Protein AF-A0A7C9RD93-F1 (afdb_monomer)

Radius of gyration: 17.53 Å; Cα contacts (8 Å, |Δi|>4): 81; chains: 1; bounding box: 38×30×44 Å

pLDDT: mean 83.61, std 12.81, range [57.06, 97.75]

Sequence (93 aa):
YREPVTGWLDEADGYNTLRNNICHAVWTEGKRPLSIKPLTLNLRGGKGKMVGTDDSDKDYTEIELALIADRLRKIHNELHKFLKTNFPNALPA

Mean predicted aligned error: 7.59 Å

Solvent-accessible surface area (backbone atoms only — not comparable to full-atom values): 5542 Å² total; per-residue (Å²): 121,63,65,67,55,49,53,47,49,56,59,55,54,77,43,46,67,59,53,51,36,71,76,71,39,54,74,41,81,34,94,52,88,78,18,34,24,60,39,45,69,48,74,58,95,92,45,77,40,78,73,48,61,62,90,82,59,70,63,39,34,66,68,55,52,52,52,51,51,52,48,52,51,52,45,50,50,53,52,50,51,50,40,52,74,78,36,69,82,79,57,86,130

Organism: NCBI:txid2712852

Structure (mmCIF, N/CA/C/O backbone):
data_AF-A0A7C9RD93-F1
#
_entry.id   AF-A0A7C9RD93-F1
#
loop_
_atom_site.group_PDB
_atom_site.id
_atom_site.type_symbol
_atom_site.label_atom_id
_atom_site.label_alt_id
_atom_site.label_comp_id
_atom_site.label_asym_id
_atom_site.label_entity_id
_atom_site.label_seq_id
_atom_site.pdbx_PDB_ins_code
_atom_site.Cartn_x
_atom_site.Cartn_y
_atom_site.Cartn_z
_atom_site.occupancy
_atom_site.B_iso_or_equiv
_atom_site.auth_seq_id
_atom_site.auth_comp_id
_atom_site.auth_asym_id
_atom_site.auth_atom_id
_atom_site.pdbx_PDB_model_num
ATOM 1 N N . TYR A 1 1 ? -21.253 5.016 12.470 1.00 57.91 1 TYR A N 1
ATOM 2 C CA . TYR A 1 1 ? -20.269 3.911 12.444 1.00 57.91 1 TYR A CA 1
ATOM 3 C C . TYR A 1 1 ? -19.877 3.442 11.047 1.00 57.91 1 TYR A C 1
ATOM 5 O O . TYR A 1 1 ? -18.772 2.942 10.907 1.00 57.91 1 TYR A O 1
ATOM 13 N N . ARG A 1 2 ? -20.740 3.569 10.026 1.00 64.00 2 ARG A N 1
ATOM 14 C CA . ARG A 1 2 ? -20.457 3.041 8.683 1.00 64.00 2 ARG A CA 1
ATOM 15 C C . ARG A 1 2 ? -19.327 3.791 7.964 1.00 64.00 2 ARG A C 1
ATOM 17 O O . ARG A 1 2 ? -18.455 3.142 7.411 1.00 64.00 2 ARG A O 1
ATOM 24 N N . GLU A 1 3 ? -19.304 5.121 8.061 1.00 72.06 3 GLU A N 1
ATOM 25 C CA . GLU A 1 3 ? -18.368 5.951 7.283 1.00 72.06 3 GLU A CA 1
ATOM 26 C C . GLU A 1 3 ? -16.875 5.793 7.622 1.00 72.06 3 GLU A C 1
ATOM 28 O O . GLU A 1 3 ? -16.079 5.708 6.690 1.00 72.06 3 GLU A O 1
ATOM 33 N N . PRO A 1 4 ? -16.447 5.688 8.900 1.00 79.94 4 PRO A N 1
ATOM 34 C CA . PRO A 1 4 ? -15.033 5.455 9.204 1.00 79.94 4 PRO A CA 1
ATOM 35 C C . PRO A 1 4 ? -14.542 4.100 8.686 1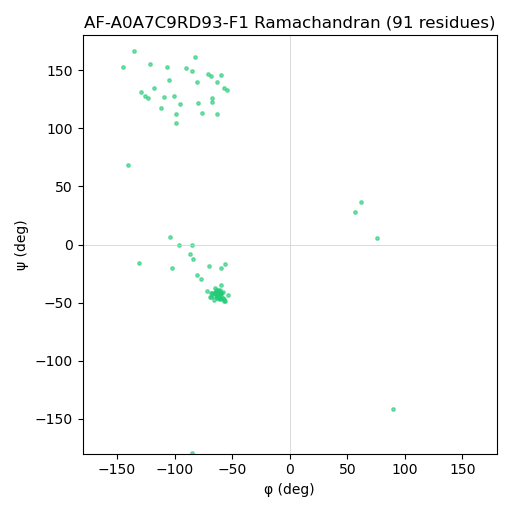.00 79.94 4 PRO A C 1
ATOM 37 O O . PRO A 1 4 ? -13.439 4.002 8.162 1.00 79.94 4 PRO A O 1
ATOM 40 N N . VAL A 1 5 ? -15.383 3.064 8.793 1.00 85.88 5 VAL A N 1
ATOM 41 C CA . VAL A 1 5 ? -15.046 1.705 8.347 1.00 85.88 5 VAL A CA 1
ATOM 42 C C . VAL A 1 5 ? -14.943 1.640 6.828 1.00 85.88 5 VAL A C 1
ATOM 44 O O . VAL A 1 5 ? -13.978 1.077 6.325 1.00 85.88 5 VAL A O 1
ATOM 47 N N . THR A 1 6 ? -15.896 2.226 6.096 1.00 89.00 6 THR A N 1
ATOM 48 C CA . THR A 1 6 ? -15.822 2.271 4.629 1.00 89.00 6 THR A CA 1
ATOM 49 C C . THR A 1 6 ? -14.603 3.061 4.173 1.00 89.00 6 THR A C 1
ATOM 51 O O . THR A 1 6 ? -13.854 2.553 3.356 1.00 89.00 6 THR A O 1
ATOM 54 N N . GLY A 1 7 ? -14.307 4.212 4.789 1.00 91.81 7 GLY A N 1
ATOM 55 C CA . GLY A 1 7 ? -13.117 4.995 4.440 1.00 91.81 7 GLY A CA 1
ATOM 56 C C . GLY A 1 7 ? -11.800 4.234 4.639 1.00 91.81 7 GLY A C 1
ATOM 57 O O . GLY A 1 7 ? -10.925 4.281 3.780 1.00 9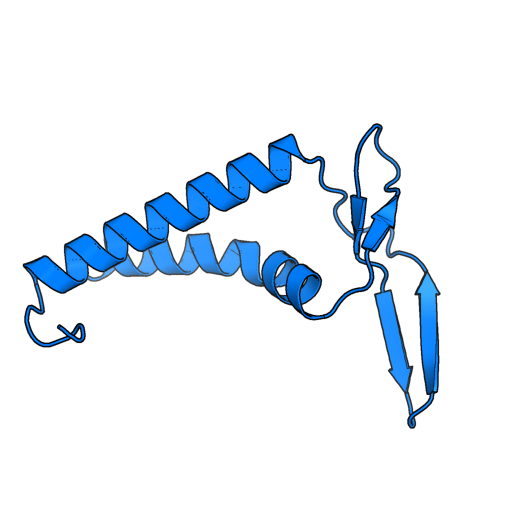1.81 7 GLY A O 1
ATOM 58 N N . TRP A 1 8 ? -11.662 3.487 5.738 1.00 93.50 8 TRP A N 1
ATOM 59 C CA . TRP A 1 8 ? -10.491 2.634 5.976 1.00 93.50 8 TRP A CA 1
ATOM 60 C C . TRP A 1 8 ? -10.359 1.500 4.959 1.00 93.50 8 TRP A C 1
ATOM 62 O O . TRP A 1 8 ? -9.249 1.202 4.518 1.00 93.50 8 TRP A O 1
ATOM 72 N N . LEU A 1 9 ? -11.476 0.855 4.611 1.00 92.44 9 LEU A N 1
ATOM 73 C CA . LEU A 1 9 ? -11.489 -0.242 3.647 1.00 92.44 9 LEU A CA 1
ATOM 74 C C . LEU A 1 9 ? -11.201 0.257 2.230 1.00 92.44 9 LEU A C 1
ATOM 76 O O . LEU A 1 9 ? -10.351 -0.328 1.571 1.00 92.44 9 LEU A O 1
ATOM 80 N N . ASP A 1 10 ? -11.829 1.352 1.806 1.00 94.50 10 ASP A N 1
ATOM 81 C CA . ASP A 1 10 ? -11.619 1.963 0.490 1.00 94.50 10 ASP A CA 1
ATOM 82 C C . ASP A 1 10 ? -10.159 2.414 0.319 1.00 94.50 10 ASP A C 1
ATOM 84 O O . ASP A 1 10 ? -9.547 2.218 -0.731 1.00 94.50 10 ASP A O 1
ATOM 88 N N . GLU A 1 11 ? -9.554 2.969 1.374 1.00 94.12 11 GLU A N 1
ATOM 89 C CA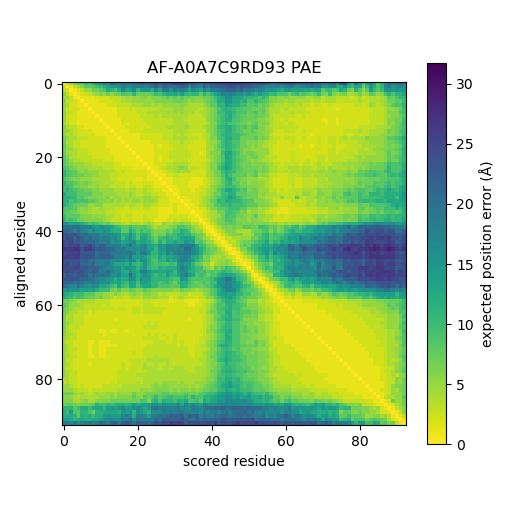 . GLU A 1 11 ? -8.143 3.347 1.337 1.00 94.12 11 GLU A CA 1
ATOM 90 C C . GLU A 1 11 ? -7.212 2.128 1.250 1.00 94.12 11 GLU A C 1
ATOM 92 O O . GLU A 1 11 ? -6.241 2.147 0.493 1.00 94.12 11 GLU A O 1
ATOM 97 N N . ALA A 1 12 ? -7.492 1.060 2.005 1.00 94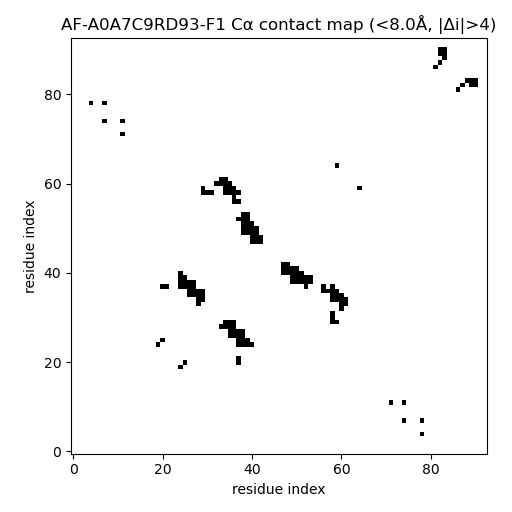.25 12 ALA A N 1
ATOM 98 C CA . ALA A 1 12 ? -6.716 -0.176 1.923 1.00 94.25 12 ALA A CA 1
ATOM 99 C C . ALA A 1 12 ? -6.857 -0.852 0.546 1.00 94.25 12 ALA A C 1
ATOM 101 O O . ALA A 1 12 ? -5.870 -1.365 0.013 1.00 94.25 12 ALA A O 1
ATOM 102 N N . ASP A 1 13 ? -8.056 -0.807 -0.041 1.00 94.25 13 ASP A N 1
ATOM 103 C CA . ASP A 1 13 ? -8.373 -1.361 -1.361 1.00 94.25 13 ASP A CA 1
ATOM 104 C C . ASP A 1 13 ? -7.520 -0.732 -2.472 1.00 94.25 13 ASP A C 1
ATOM 106 O O . ASP A 1 13 ? -7.034 -1.435 -3.361 1.00 94.25 13 ASP A O 1
ATOM 110 N N . GLY A 1 14 ? -7.198 0.562 -2.346 1.00 93.31 14 GLY A N 1
ATOM 111 C CA . GLY A 1 14 ? -6.284 1.273 -3.246 1.00 93.31 14 GLY A CA 1
ATOM 112 C C . GLY A 1 14 ? -4.881 0.653 -3.365 1.00 93.31 14 GLY A C 1
ATOM 113 O O . GLY A 1 14 ? -4.166 0.926 -4.331 1.00 93.31 14 GLY A O 1
ATOM 114 N N . TYR A 1 15 ? -4.484 -0.219 -2.431 1.00 93.00 15 TYR A N 1
ATOM 115 C CA . TYR A 1 15 ? -3.204 -0.935 -2.450 1.00 93.00 15 TYR A CA 1
ATOM 116 C C . TYR A 1 15 ? -3.321 -2.413 -2.862 1.00 93.00 15 TYR A C 1
ATOM 118 O O . TYR A 1 15 ? -2.319 -3.133 -2.833 1.00 93.00 15 TYR A O 1
ATOM 126 N N . ASN A 1 16 ? -4.497 -2.887 -3.287 1.00 90.44 16 ASN A N 1
ATOM 127 C CA . ASN A 1 16 ? -4.711 -4.291 -3.660 1.00 90.44 16 ASN A CA 1
ATOM 128 C C . ASN A 1 16 ? -3.788 -4.772 -4.779 1.00 90.44 16 ASN A C 1
ATOM 130 O O . ASN A 1 16 ? -3.263 -5.883 -4.705 1.00 90.44 16 ASN A O 1
ATOM 134 N N . THR A 1 17 ? -3.548 -3.943 -5.795 1.00 89.06 17 THR A N 1
ATOM 135 C CA . THR A 1 17 ? -2.625 -4.288 -6.884 1.00 89.06 17 THR A CA 1
ATOM 136 C C . THR A 1 17 ? -1.218 -4.535 -6.347 1.00 89.06 17 THR A C 1
ATOM 138 O O . THR A 1 17 ? -0.612 -5.558 -6.656 1.00 89.06 17 THR A O 1
ATOM 141 N N . LEU A 1 18 ? -0.719 -3.655 -5.472 1.00 90.69 18 LE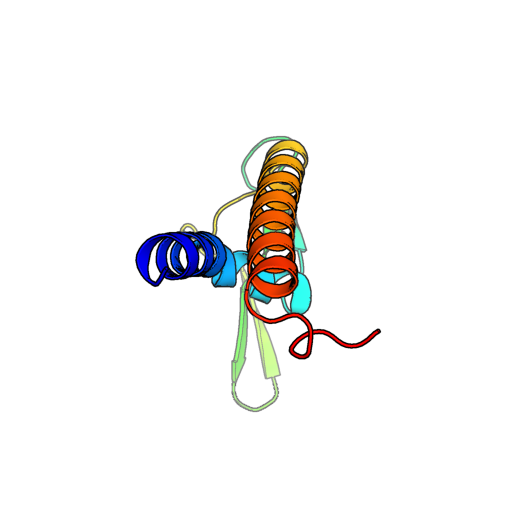U A N 1
ATOM 142 C CA . LEU A 1 18 ? 0.586 -3.833 -4.835 1.00 90.69 18 LEU A CA 1
ATOM 143 C C . LEU A 1 18 ? 0.619 -5.102 -3.974 1.00 90.69 18 LEU A C 1
ATOM 145 O O . LEU A 1 18 ? 1.568 -5.873 -4.077 1.00 90.69 18 LEU A O 1
ATOM 149 N N . ARG A 1 19 ? -0.421 -5.363 -3.173 1.00 90.25 19 ARG A N 1
ATOM 150 C CA . ARG A 1 19 ? -0.530 -6.598 -2.379 1.00 90.25 19 ARG A CA 1
ATOM 151 C C . ARG A 1 19 ? -0.447 -7.843 -3.269 1.00 90.25 19 ARG A C 1
ATOM 153 O O . ARG A 1 19 ? 0.330 -8.748 -2.975 1.00 90.25 19 ARG A O 1
ATOM 160 N N . ASN A 1 20 ? -1.216 -7.881 -4.355 1.00 88.31 20 ASN A N 1
ATOM 161 C CA . ASN A 1 20 ? -1.206 -8.999 -5.299 1.00 88.31 20 ASN A CA 1
ATOM 162 C C . ASN A 1 20 ? 0.178 -9.183 -5.928 1.00 88.31 20 ASN A C 1
ATOM 164 O O . ASN A 1 20 ? 0.671 -10.307 -6.014 1.00 88.31 20 ASN A O 1
ATOM 168 N N . ASN A 1 21 ? 0.833 -8.083 -6.296 1.00 88.69 21 ASN A N 1
ATOM 169 C CA . ASN A 1 21 ? 2.183 -8.102 -6.842 1.00 88.69 21 ASN A CA 1
ATOM 170 C C . ASN A 1 21 ? 3.212 -8.616 -5.823 1.00 88.69 21 ASN A C 1
ATOM 172 O O . ASN A 1 21 ? 4.062 -9.426 -6.176 1.00 88.69 21 ASN A O 1
ATOM 176 N N . ILE A 1 22 ? 3.118 -8.228 -4.548 1.00 87.69 22 ILE A N 1
ATOM 177 C CA . ILE A 1 22 ? 4.007 -8.740 -3.491 1.00 87.69 22 ILE A CA 1
ATOM 178 C C . ILE A 1 22 ? 3.866 -10.260 -3.353 1.00 87.69 22 ILE A C 1
ATOM 180 O O . ILE A 1 22 ? 4.866 -10.959 -3.218 1.00 87.69 22 ILE A O 1
ATOM 184 N N . CYS A 1 23 ? 2.638 -10.782 -3.400 1.00 87.12 23 CYS A N 1
ATOM 185 C CA . CYS A 1 23 ? 2.388 -12.210 -3.210 1.00 87.12 23 CYS A CA 1
ATOM 186 C C . CYS A 1 23 ? 2.721 -13.072 -4.435 1.00 87.12 23 CYS A C 1
ATOM 188 O O . CYS A 1 23 ? 3.027 -14.253 -4.272 1.00 87.12 23 CYS A O 1
ATOM 190 N N . HIS A 1 24 ? 2.599 -12.526 -5.647 1.00 84.38 24 HIS A N 1
ATOM 191 C CA . HIS A 1 24 ? 2.549 -13.345 -6.863 1.00 84.38 24 HIS A CA 1
ATOM 192 C C . HIS A 1 24 ? 3.492 -12.908 -7.984 1.00 84.38 24 HIS A C 1
ATOM 194 O O . HIS A 1 24 ? 3.716 -13.694 -8.905 1.00 84.38 24 HIS A O 1
ATOM 200 N N . ALA A 1 25 ? 4.037 -11.692 -7.945 1.00 84.81 25 ALA A N 1
ATOM 201 C CA . ALA A 1 25 ? 4.923 -11.210 -8.995 1.00 84.81 25 ALA A CA 1
ATOM 202 C C . ALA A 1 25 ? 6.390 -11.542 -8.701 1.00 84.81 25 ALA A C 1
ATOM 204 O O . ALA A 1 25 ? 6.834 -11.620 -7.555 1.00 84.81 25 ALA A O 1
ATOM 205 N N . VAL A 1 26 ? 7.160 -11.680 -9.777 1.00 85.81 26 VAL A N 1
ATOM 206 C CA . VAL A 1 26 ? 8.621 -11.591 -9.717 1.00 85.81 26 VAL A CA 1
ATOM 207 C C . VAL A 1 26 ? 8.993 -10.111 -9.699 1.00 85.81 26 VAL A C 1
ATOM 209 O O . VAL A 1 26 ? 8.383 -9.325 -10.417 1.00 85.81 26 VAL A O 1
ATOM 212 N N . TRP A 1 27 ? 9.986 -9.726 -8.902 1.00 88.31 27 TRP A N 1
ATOM 213 C CA . TRP A 1 27 ? 10.424 -8.336 -8.773 1.00 88.31 27 TRP A CA 1
ATOM 214 C C . TRP A 1 27 ? 11.746 -8.108 -9.502 1.00 88.31 27 TRP A C 1
ATOM 216 O O . TRP A 1 27 ? 12.624 -8.969 -9.491 1.00 88.31 27 TRP A O 1
ATOM 226 N N . THR A 1 28 ? 11.882 -6.947 -10.137 1.00 89.31 28 THR A N 1
ATOM 227 C CA . THR A 1 28 ? 13.088 -6.526 -10.862 1.00 89.31 28 THR A CA 1
ATOM 228 C C . THR A 1 28 ? 13.441 -5.082 -10.520 1.00 89.31 28 THR A C 1
ATOM 230 O O . THR A 1 28 ? 12.621 -4.355 -9.958 1.00 89.31 28 THR A O 1
ATOM 233 N N . GLU A 1 29 ? 14.653 -4.660 -10.875 1.00 90.38 29 GLU A N 1
ATOM 234 C CA . GLU A 1 29 ? 15.058 -3.256 -10.822 1.00 90.38 29 GLU A CA 1
ATOM 235 C C . GLU A 1 29 ? 14.115 -2.383 -11.668 1.00 90.38 29 GLU A C 1
ATOM 237 O O . GLU A 1 29 ? 13.722 -2.750 -12.782 1.00 90.38 29 GLU A O 1
ATOM 242 N N . GLY A 1 30 ? 13.701 -1.254 -11.093 1.00 87.88 30 GLY A N 1
ATOM 243 C CA . GLY A 1 30 ? 12.844 -0.268 -11.736 1.00 87.88 30 GLY A CA 1
ATOM 244 C C . GLY A 1 30 ? 13.623 0.724 -12.600 1.00 87.88 30 GLY A C 1
ATOM 245 O O . GLY A 1 30 ? 14.842 0.667 -12.730 1.00 87.88 30 GLY A O 1
ATOM 246 N N . LYS A 1 31 ? 12.904 1.667 -13.210 1.00 87.00 31 LYS A N 1
ATOM 247 C CA . LYS A 1 31 ? 13.491 2.752 -14.009 1.00 87.00 31 LYS A CA 1
ATOM 248 C C . LYS A 1 31 ? 14.019 3.889 -13.131 1.00 87.00 31 LYS A C 1
ATOM 250 O O . LYS A 1 31 ? 14.898 4.632 -13.564 1.00 87.00 31 LYS A O 1
ATOM 255 N N . ARG A 1 32 ? 13.472 4.069 -11.921 1.00 88.94 32 ARG A N 1
ATOM 256 C CA . ARG A 1 32 ? 13.943 5.091 -10.969 1.00 88.94 32 ARG A CA 1
ATOM 257 C C . ARG A 1 32 ? 15.129 4.577 -10.136 1.00 88.94 32 ARG A C 1
ATOM 259 O O . ARG A 1 32 ? 15.173 3.385 -9.826 1.00 88.94 32 ARG A O 1
ATOM 266 N N . PRO A 1 33 ? 16.052 5.456 -9.701 1.00 90.88 33 PRO A N 1
ATOM 267 C CA . PRO A 1 33 ? 17.139 5.061 -8.810 1.00 90.88 33 PRO A CA 1
ATOM 268 C C . PRO A 1 33 ? 16.615 4.383 -7.542 1.00 90.88 33 PRO A C 1
ATOM 270 O O . PRO A 1 33 ? 15.692 4.897 -6.909 1.00 90.88 33 PRO A O 1
ATOM 273 N N . LEU A 1 34 ? 17.223 3.250 -7.172 1.00 91.38 34 LEU A N 1
ATOM 274 C CA . LEU A 1 34 ? 16.872 2.475 -5.971 1.00 91.38 34 LEU A CA 1
ATOM 275 C C . LEU A 1 34 ? 15.397 2.040 -5.927 1.00 91.38 34 LEU A C 1
ATOM 277 O O . LEU A 1 34 ? 14.813 1.897 -4.850 1.00 91.38 34 LEU A O 1
ATOM 281 N N . SER A 1 35 ? 14.779 1.870 -7.095 1.00 93.69 35 SER A N 1
ATOM 282 C CA . SER A 1 35 ? 13.409 1.386 -7.197 1.00 93.69 35 SER A CA 1
ATOM 283 C C . SER A 1 35 ? 13.355 -0.051 -7.690 1.00 93.69 35 SER A C 1
ATOM 285 O O . SER A 1 35 ? 14.230 -0.516 -8.419 1.00 93.69 35 SER A O 1
ATOM 287 N N . ILE A 1 36 ? 12.299 -0.744 -7.290 1.00 92.50 36 ILE A N 1
ATOM 288 C CA . ILE A 1 36 ? 11.926 -2.062 -7.779 1.00 92.50 36 ILE A CA 1
ATOM 289 C C . ILE A 1 36 ? 10.527 -2.000 -8.367 1.00 92.50 36 ILE A C 1
ATOM 291 O O . ILE A 1 36 ? 9.710 -1.158 -7.987 1.00 92.50 36 ILE A O 1
ATOM 295 N N . LYS A 1 37 ? 10.224 -2.919 -9.273 1.00 90.81 37 LYS A N 1
ATOM 296 C CA . LYS A 1 37 ? 8.884 -3.039 -9.832 1.00 90.81 37 LYS A CA 1
ATOM 297 C C . LYS A 1 37 ? 8.514 -4.491 -10.113 1.00 90.81 37 LYS A C 1
ATOM 299 O O . LYS A 1 37 ? 9.409 -5.317 -10.331 1.00 90.81 37 LYS A O 1
ATOM 304 N N . PRO A 1 38 ? 7.216 -4.822 -10.082 1.00 88.38 38 PRO A N 1
ATOM 305 C CA . PRO A 1 38 ? 6.756 -6.151 -10.435 1.00 88.38 38 PRO A CA 1
ATOM 306 C C . PRO A 1 38 ? 6.956 -6.391 -11.933 1.00 88.38 38 PRO A C 1
ATOM 308 O O . PRO A 1 38 ? 6.832 -5.487 -12.756 1.00 88.38 38 PRO A O 1
ATOM 311 N N . LEU A 1 39 ? 7.275 -7.629 -12.283 1.00 83.12 39 LEU A N 1
ATOM 312 C CA . LEU A 1 39 ? 7.425 -8.075 -13.655 1.00 83.12 39 LEU A CA 1
ATOM 313 C C . LEU A 1 39 ? 6.157 -8.820 -14.066 1.00 83.12 39 LEU A C 1
ATOM 315 O O . LEU A 1 39 ? 5.705 -9.744 -13.382 1.00 83.12 39 LEU A O 1
ATOM 319 N N . THR A 1 40 ? 5.569 -8.412 -15.187 1.00 69.69 40 THR A N 1
ATOM 320 C CA . THR A 1 40 ? 4.298 -8.949 -15.661 1.00 69.69 40 THR A CA 1
ATOM 321 C C . THR A 1 40 ? 4.513 -10.333 -16.283 1.00 69.69 40 THR A C 1
ATOM 323 O O . THR A 1 40 ? 5.142 -10.488 -17.337 1.00 69.69 40 THR A O 1
ATOM 326 N N . LEU A 1 41 ? 3.971 -11.370 -15.642 1.00 65.81 41 LEU A N 1
ATOM 327 C CA . LEU A 1 41 ? 3.968 -12.733 -16.171 1.00 65.81 41 LEU A CA 1
ATOM 328 C C . LEU A 1 41 ? 2.646 -12.995 -16.904 1.00 65.81 41 LEU A C 1
ATOM 330 O O . LEU A 1 41 ? 1.577 -12.938 -16.302 1.00 65.81 41 LEU A O 1
ATOM 334 N N . ASN A 1 42 ? 2.700 -13.337 -18.191 1.00 62.75 42 ASN A N 1
ATOM 335 C CA . ASN A 1 42 ? 1.522 -13.810 -18.916 1.00 62.75 42 ASN A CA 1
ATOM 336 C C . ASN A 1 42 ? 1.554 -15.334 -18.984 1.00 62.75 42 ASN A C 1
ATOM 338 O O . ASN A 1 42 ? 2.415 -15.939 -19.631 1.00 62.75 42 ASN A O 1
ATOM 342 N N . LEU A 1 43 ? 0.607 -15.950 -18.283 1.00 57.06 43 LEU A N 1
ATOM 343 C CA . LEU A 1 43 ? 0.392 -17.388 -18.269 1.00 57.06 43 LEU A CA 1
ATOM 344 C C . LEU A 1 43 ? -0.757 -17.724 -19.227 1.00 57.06 43 LEU A C 1
ATOM 346 O O . LEU A 1 43 ? -1.926 -17.527 -18.904 1.00 57.06 43 LEU A O 1
ATOM 350 N N . ARG A 1 44 ? -0.437 -18.273 -20.405 1.00 62.22 44 ARG A N 1
ATOM 351 C CA . ARG A 1 44 ? -1.429 -18.864 -21.322 1.00 62.22 44 ARG A CA 1
ATOM 352 C C . ARG A 1 44 ? -1.071 -20.317 -21.618 1.00 62.22 44 ARG A C 1
ATOM 354 O O . ARG A 1 44 ? 0.038 -20.613 -22.053 1.00 62.22 44 ARG A O 1
ATOM 361 N N . GLY A 1 45 ? -2.026 -21.224 -21.393 1.00 63.28 45 GLY A N 1
ATOM 362 C CA . GLY A 1 45 ? -1.903 -22.644 -21.754 1.00 63.28 45 GLY A CA 1
ATOM 363 C C . GLY A 1 45 ? -0.764 -23.392 -21.050 1.00 63.28 45 GLY A C 1
ATOM 364 O O . GLY A 1 45 ? -0.098 -24.207 -21.680 1.00 63.28 45 GLY A O 1
ATOM 365 N N . GLY A 1 46 ? -0.487 -23.082 -19.777 1.00 67.31 46 GLY A N 1
ATOM 366 C CA . GLY A 1 46 ? 0.559 -23.753 -18.991 1.00 67.31 46 GLY A CA 1
ATOM 367 C C . GLY A 1 46 ? 1.998 -23.336 -19.322 1.00 67.31 46 GLY A C 1
ATOM 368 O O . GLY A 1 46 ? 2.934 -23.899 -18.764 1.00 67.31 46 GLY A O 1
ATOM 369 N N . LYS A 1 47 ? 2.199 -22.342 -20.198 1.00 58.53 47 LYS A N 1
ATOM 370 C CA . LYS A 1 47 ? 3.514 -21.752 -20.484 1.00 58.53 47 LYS A CA 1
ATOM 371 C C . LYS A 1 47 ? 3.546 -20.315 -19.968 1.00 58.53 47 LYS A C 1
ATOM 373 O O . LYS A 1 47 ? 2.772 -19.475 -20.425 1.00 58.53 47 LYS A O 1
ATOM 378 N N . GLY A 1 48 ? 4.430 -20.038 -19.010 1.00 60.22 48 GLY A N 1
ATOM 379 C CA . GLY A 1 48 ? 4.704 -18.680 -18.543 1.00 60.22 48 GLY A CA 1
ATOM 380 C C . GLY A 1 48 ? 5.633 -17.969 -19.515 1.00 60.22 48 GLY A C 1
ATOM 381 O O . GLY A 1 48 ? 6.732 -18.453 -19.783 1.00 60.22 48 GLY A O 1
ATOM 382 N N . LYS A 1 49 ? 5.197 -16.831 -20.055 1.00 61.41 49 LYS A N 1
ATOM 383 C CA . LYS A 1 49 ? 6.086 -15.887 -20.730 1.00 61.41 49 LYS A CA 1
ATOM 384 C C . LYS A 1 49 ? 6.213 -14.648 -19.861 1.00 61.41 49 LYS A C 1
ATOM 386 O O . LYS A 1 49 ? 5.210 -14.041 -19.490 1.00 61.41 49 LYS A O 1
ATOM 391 N N . MET A 1 50 ? 7.452 -14.274 -19.566 1.00 63.16 50 MET A N 1
ATOM 392 C CA . MET A 1 50 ? 7.769 -12.944 -19.060 1.00 63.16 50 MET A CA 1
ATOM 393 C C . MET A 1 50 ? 7.389 -11.959 -20.168 1.00 63.16 50 MET A C 1
ATOM 395 O O . MET A 1 50 ? 7.981 -12.002 -21.245 1.00 63.16 50 MET A O 1
ATOM 399 N N . VAL A 1 51 ? 6.362 -11.138 -19.949 1.00 62.84 51 VAL A N 1
ATOM 400 C CA . VAL A 1 51 ? 5.932 -10.131 -20.942 1.00 62.84 51 VAL A CA 1
ATOM 401 C C . VAL A 1 51 ? 6.752 -8.848 -20.814 1.00 62.84 51 VAL A C 1
ATOM 403 O O . VAL A 1 51 ? 6.634 -7.940 -21.626 1.00 62.84 51 VAL A O 1
ATOM 406 N N . GLY A 1 52 ? 7.687 -8.831 -19.865 1.00 60.59 52 GLY A N 1
ATOM 407 C CA . GLY A 1 52 ? 8.495 -7.674 -19.547 1.00 60.59 52 GLY A CA 1
ATOM 408 C C . GLY A 1 52 ? 7.773 -6.862 -18.492 1.00 60.59 52 GLY A C 1
ATOM 409 O O . GLY A 1 52 ? 7.192 -7.414 -17.559 1.00 60.59 52 GLY A O 1
ATOM 410 N N . THR A 1 53 ? 7.845 -5.552 -18.627 1.00 58.28 53 THR A N 1
ATOM 411 C CA . THR A 1 53 ? 7.296 -4.638 -17.643 1.00 58.28 53 THR A CA 1
ATOM 412 C C . THR A 1 53 ? 6.347 -3.693 -18.345 1.00 58.28 53 THR A C 1
ATOM 414 O O . THR A 1 53 ? 6.767 -3.084 -19.330 1.00 58.28 53 THR A O 1
ATOM 417 N N . ASP A 1 54 ? 5.114 -3.561 -17.862 1.00 62.03 54 ASP A N 1
ATOM 418 C CA . ASP A 1 54 ? 4.232 -2.513 -18.361 1.00 62.03 54 ASP A CA 1
ATOM 419 C C . ASP A 1 54 ? 4.853 -1.147 -18.012 1.00 62.03 54 ASP A C 1
ATOM 421 O O . ASP A 1 54 ? 5.453 -0.964 -16.946 1.00 62.03 54 ASP A O 1
ATOM 425 N N . ASP A 1 55 ? 4.770 -0.185 -18.927 1.00 60.34 55 ASP A N 1
ATOM 426 C CA . ASP A 1 55 ? 5.221 1.182 -18.665 1.00 60.34 55 ASP A CA 1
ATOM 427 C C . ASP A 1 55 ? 4.300 1.900 -17.667 1.00 60.34 55 ASP A C 1
ATOM 429 O O . ASP A 1 55 ? 4.715 2.880 -17.048 1.00 60.34 55 ASP A O 1
ATOM 433 N N . SER A 1 56 ? 3.078 1.390 -17.484 1.00 65.12 56 SER A N 1
ATOM 434 C CA . SER A 1 56 ? 2.133 1.829 -16.458 1.00 65.12 56 SER A CA 1
ATOM 435 C C . SER A 1 56 ? 2.355 1.169 -15.093 1.00 65.12 56 SER A C 1
ATOM 437 O O . SER A 1 56 ? 1.810 1.661 -14.099 1.00 65.12 56 SER A O 1
ATOM 439 N N . ASP A 1 57 ? 3.172 0.109 -15.006 1.00 72.44 57 ASP 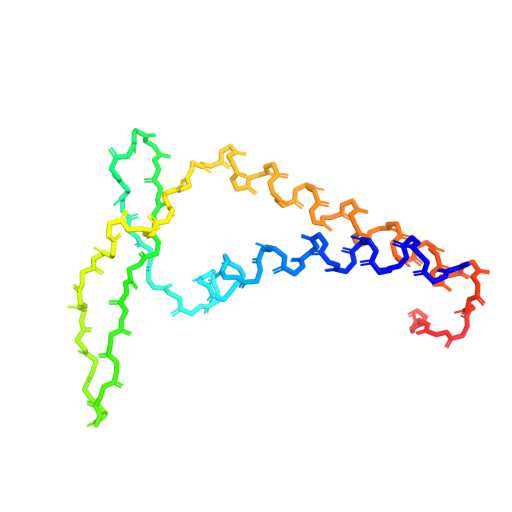A N 1
ATOM 440 C CA . ASP A 1 57 ? 3.480 -0.517 -13.722 1.00 72.44 57 ASP A CA 1
ATOM 441 C C . ASP A 1 57 ? 4.312 0.444 -12.873 1.00 72.44 57 ASP A C 1
ATOM 443 O O . ASP A 1 57 ? 5.391 0.903 -13.258 1.00 72.44 57 ASP A O 1
ATOM 447 N N . LYS A 1 58 ? 3.785 0.756 -11.689 1.00 83.38 58 LYS A N 1
ATOM 448 C CA . LYS A 1 58 ? 4.422 1.680 -10.759 1.00 83.38 58 LYS A CA 1
ATOM 449 C C . LYS A 1 58 ? 5.715 1.072 -10.214 1.00 83.38 58 LYS A C 1
ATOM 451 O O . LYS A 1 58 ? 5.709 -0.000 -9.613 1.00 83.38 58 LYS A O 1
ATOM 456 N N . ASP A 1 59 ? 6.803 1.817 -10.357 1.00 89.88 59 ASP A N 1
ATOM 457 C CA . ASP A 1 59 ? 8.042 1.582 -9.620 1.00 89.88 59 ASP A CA 1
ATOM 458 C C . ASP A 1 59 ? 7.849 1.962 -8.153 1.00 89.88 59 ASP A C 1
ATOM 460 O O . ASP A 1 59 ? 7.182 2.956 -7.858 1.00 89.88 59 ASP A O 1
ATOM 464 N N . TYR A 1 60 ? 8.513 1.261 -7.243 1.00 92.94 60 TYR A N 1
ATOM 465 C CA . TYR A 1 60 ? 8.516 1.575 -5.820 1.00 92.94 60 TYR A CA 1
ATOM 466 C C . TYR A 1 60 ? 9.938 1.647 -5.281 1.00 92.94 60 TYR A C 1
ATOM 468 O O . TYR A 1 60 ? 10.733 0.738 -5.499 1.00 92.94 60 TYR A O 1
ATOM 476 N N . THR A 1 61 ? 10.262 2.704 -4.545 1.00 95.19 61 THR A N 1
ATOM 477 C CA . THR A 1 61 ? 11.471 2.727 -3.711 1.00 95.19 61 THR A CA 1
ATOM 478 C C . THR A 1 61 ? 11.216 2.026 -2.378 1.00 95.19 61 THR A C 1
ATOM 480 O O . THR A 1 61 ? 10.070 1.877 -1.947 1.00 95.19 61 THR A O 1
ATOM 483 N N . GLU A 1 62 ? 12.286 1.638 -1.683 1.00 92.88 62 GLU A N 1
ATOM 484 C CA . GLU A 1 62 ? 12.192 1.094 -0.321 1.00 92.88 62 GLU A CA 1
ATOM 485 C C . GLU A 1 62 ? 11.416 2.033 0.619 1.00 92.88 62 GLU A C 1
ATOM 487 O O . GLU A 1 62 ? 10.533 1.594 1.355 1.00 92.88 62 GLU A O 1
ATOM 492 N N . ILE A 1 63 ? 11.687 3.340 0.540 1.00 95.25 63 ILE A N 1
ATOM 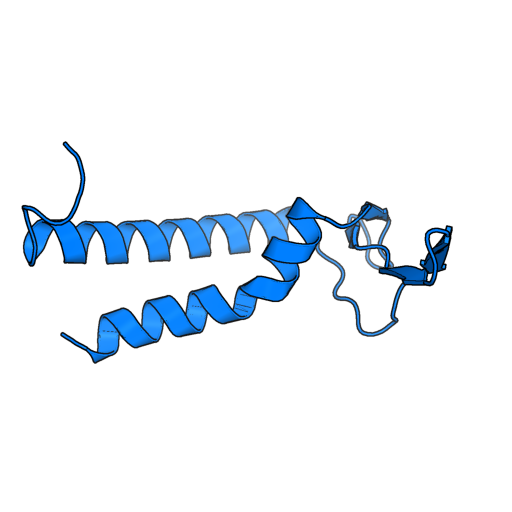493 C CA . ILE A 1 63 ? 11.023 4.358 1.364 1.00 95.25 63 ILE A CA 1
ATOM 494 C C . ILE A 1 63 ? 9.520 4.396 1.070 1.00 95.25 63 ILE A C 1
ATOM 496 O O . ILE A 1 63 ? 8.711 4.4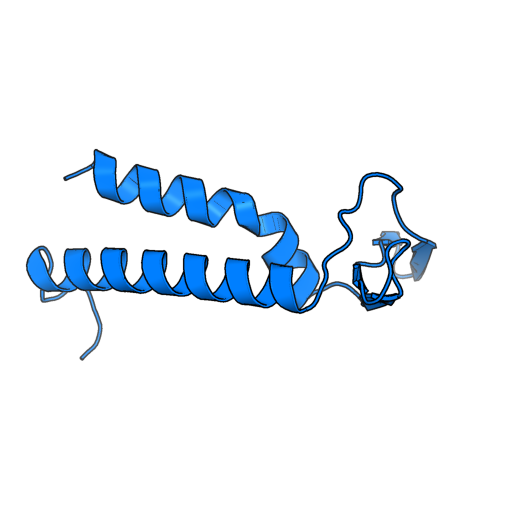47 1.994 1.00 95.25 63 ILE A O 1
ATOM 500 N N . GLU A 1 64 ? 9.123 4.349 -0.202 1.00 95.25 64 GLU A N 1
ATOM 501 C CA . GLU A 1 64 ? 7.708 4.338 -0.583 1.00 95.25 64 GLU A CA 1
ATOM 502 C C . GLU A 1 64 ? 6.997 3.082 -0.066 1.00 95.25 64 GLU A C 1
ATOM 504 O O . GLU A 1 64 ? 5.901 3.188 0.485 1.00 95.25 64 GLU A O 1
ATOM 509 N N . LEU A 1 65 ? 7.625 1.907 -0.182 1.00 94.75 65 LEU A N 1
ATOM 510 C CA . LEU A 1 65 ? 7.076 0.662 0.366 1.00 94.75 65 LEU A CA 1
ATOM 511 C C . LEU A 1 65 ? 6.941 0.728 1.889 1.00 94.75 65 LEU A C 1
ATOM 513 O O . LEU A 1 65 ? 5.907 0.328 2.424 1.00 94.75 65 LEU A O 1
ATOM 517 N N . ALA A 1 66 ? 7.938 1.278 2.585 1.00 95.06 66 ALA A N 1
ATOM 518 C CA . ALA A 1 66 ? 7.900 1.454 4.032 1.00 95.06 66 ALA A CA 1
ATOM 519 C C . ALA A 1 66 ? 6.764 2.395 4.468 1.00 95.06 66 ALA A C 1
ATOM 521 O O . ALA A 1 66 ? 6.038 2.092 5.417 1.00 95.06 66 ALA A O 1
ATOM 522 N N . LEU A 1 67 ? 6.557 3.505 3.752 1.00 96.88 67 LEU A N 1
ATOM 523 C CA . LEU A 1 67 ? 5.462 4.441 4.021 1.00 96.88 67 LEU A CA 1
ATOM 524 C C . LEU A 1 67 ? 4.088 3.803 3.786 1.00 96.88 67 LEU A C 1
ATOM 526 O O . LEU A 1 67 ? 3.180 3.983 4.601 1.00 96.88 67 LEU A O 1
ATOM 530 N N . ILE A 1 68 ? 3.935 3.027 2.709 1.00 96.31 68 ILE A N 1
ATOM 531 C CA . ILE A 1 68 ? 2.695 2.291 2.427 1.00 96.31 68 ILE A CA 1
ATOM 532 C C . ILE A 1 68 ? 2.433 1.253 3.524 1.00 96.31 68 ILE A C 1
ATOM 534 O O . ILE A 1 68 ? 1.318 1.176 4.044 1.00 96.31 68 ILE A O 1
ATOM 538 N N . ALA A 1 69 ? 3.454 0.493 3.924 1.00 95.06 69 ALA A N 1
ATOM 539 C CA . ALA A 1 69 ? 3.343 -0.491 4.995 1.00 95.06 69 ALA A CA 1
ATOM 540 C C . ALA A 1 69 ? 2.933 0.159 6.325 1.00 95.06 69 ALA A C 1
ATOM 542 O O . ALA A 1 69 ? 2.025 -0.331 7.002 1.00 95.06 69 ALA A O 1
ATOM 543 N N . ASP A 1 70 ? 3.540 1.294 6.685 1.00 97.75 70 ASP A N 1
ATOM 544 C CA . ASP A 1 70 ? 3.160 2.040 7.885 1.00 97.75 70 ASP A CA 1
ATOM 545 C C . ASP A 1 70 ? 1.710 2.541 7.811 1.00 97.75 70 ASP A C 1
ATOM 547 O O . ASP A 1 70 ? 0.971 2.458 8.798 1.00 97.75 70 ASP A O 1
ATOM 551 N N . ARG A 1 71 ? 1.260 2.999 6.635 1.00 96.50 71 ARG A N 1
ATOM 552 C CA . ARG A 1 71 ? -0.124 3.440 6.447 1.00 96.50 71 ARG A CA 1
ATOM 553 C C . ARG A 1 71 ? -1.124 2.295 6.595 1.00 96.50 71 ARG A C 1
ATOM 555 O O . ARG A 1 71 ? -2.077 2.435 7.362 1.00 96.50 71 ARG A O 1
ATOM 562 N N . LEU A 1 72 ? -0.886 1.160 5.941 1.00 95.50 72 LEU A N 1
ATOM 563 C CA . LEU A 1 72 ? -1.732 -0.034 6.056 1.00 95.50 72 LEU A CA 1
ATOM 564 C C . LEU A 1 72 ? -1.787 -0.555 7.498 1.00 95.50 72 LEU A C 1
ATOM 566 O O . LEU A 1 72 ? -2.857 -0.915 7.989 1.00 95.50 72 LEU A O 1
ATOM 570 N N . ARG A 1 73 ? -0.660 -0.522 8.218 1.00 96.06 73 ARG A N 1
ATOM 571 C CA . ARG A 1 73 ? -0.603 -0.875 9.643 1.00 96.06 73 ARG A CA 1
ATOM 572 C C . ARG A 1 73 ? -1.474 0.046 10.498 1.00 96.06 73 ARG A C 1
ATOM 574 O O . ARG A 1 73 ? -2.186 -0.434 11.376 1.00 96.06 73 ARG A O 1
ATOM 581 N N . LYS A 1 74 ? -1.444 1.360 10.247 1.00 96.56 74 LYS A N 1
ATOM 582 C CA . LYS A 1 74 ? -2.314 2.327 10.941 1.00 96.56 74 LYS A CA 1
ATOM 583 C C . LYS A 1 74 ? -3.790 2.036 10.675 1.00 96.56 74 LYS A C 1
ATOM 585 O O . LYS A 1 74 ? -4.554 1.955 11.629 1.00 96.56 74 LYS A O 1
ATOM 590 N N . ILE A 1 75 ? -4.168 1.807 9.416 1.00 94.88 75 ILE A N 1
ATOM 591 C CA . ILE A 1 75 ? -5.542 1.444 9.033 1.00 94.88 75 ILE A CA 1
ATOM 592 C C . ILE A 1 75 ? -5.998 0.176 9.769 1.00 94.88 75 ILE A C 1
ATOM 594 O O . ILE A 1 75 ? -7.062 0.168 10.386 1.00 94.88 75 ILE A O 1
ATOM 598 N N . HIS A 1 76 ? -5.170 -0.874 9.767 1.00 93.81 76 HIS A N 1
ATOM 599 C CA . HIS A 1 76 ? -5.458 -2.117 10.481 1.00 93.81 76 HIS A CA 1
ATOM 600 C C . HIS A 1 76 ? -5.676 -1.883 11.981 1.00 93.81 76 HIS A C 1
ATOM 602 O O . HIS A 1 76 ? -6.647 -2.381 12.545 1.00 93.81 76 HIS A O 1
ATOM 608 N N . ASN A 1 77 ? -4.803 -1.104 12.623 1.00 95.19 77 ASN A N 1
ATOM 609 C CA . ASN A 1 77 ? -4.904 -0.816 14.051 1.00 95.19 77 ASN A CA 1
ATOM 610 C C . ASN A 1 77 ? -6.176 -0.033 14.402 1.00 95.19 77 ASN A C 1
ATOM 612 O O . ASN A 1 77 ? -6.822 -0.353 15.400 1.00 95.19 77 ASN A O 1
ATOM 616 N N . GLU A 1 78 ? -6.554 0.957 13.591 1.00 94.38 78 GLU A N 1
ATOM 617 C CA . GLU A 1 78 ? -7.788 1.725 13.794 1.00 94.38 78 GLU A CA 1
ATOM 618 C C . GLU A 1 78 ? -9.033 0.849 13.612 1.00 94.38 78 GLU A C 1
ATOM 620 O O . GLU A 1 78 ? -9.922 0.855 14.468 1.00 94.38 78 GLU A O 1
ATOM 625 N N . LEU A 1 79 ? -9.062 0.010 12.571 1.00 91.94 79 LEU A N 1
ATOM 626 C CA . LEU A 1 79 ? -10.147 -0.948 12.364 1.00 91.94 79 LEU A CA 1
ATOM 627 C C . LEU A 1 79 ? -10.231 -1.959 13.515 1.00 91.94 79 LEU A C 1
ATOM 629 O O . LEU A 1 79 ? -11.311 -2.220 14.041 1.00 91.94 79 LEU A O 1
ATOM 633 N N . HIS A 1 80 ? -9.097 -2.501 13.953 1.00 91.69 80 HIS A N 1
ATOM 634 C CA . HIS A 1 80 ? -9.031 -3.448 15.060 1.00 91.69 80 HIS A CA 1
ATOM 635 C C . HIS A 1 80 ? -9.503 -2.821 16.379 1.00 91.69 80 HIS A C 1
ATOM 637 O O . HIS A 1 80 ? -10.291 -3.427 17.105 1.00 91.69 80 HIS A O 1
ATOM 643 N N . LYS A 1 81 ? -9.086 -1.583 16.671 1.00 92.38 81 LYS A N 1
ATOM 644 C CA . LYS A 1 81 ? -9.565 -0.815 17.827 1.00 92.38 81 LYS A CA 1
ATOM 645 C C . LYS A 1 81 ? -11.075 -0.606 17.755 1.00 92.38 81 LYS A C 1
ATOM 647 O O . LYS A 1 81 ? -11.771 -0.870 18.732 1.00 92.38 81 LYS A O 1
ATOM 652 N N . PHE A 1 82 ? -11.588 -0.192 16.598 1.00 91.19 82 PHE A N 1
ATOM 653 C CA . PHE A 1 82 ? -13.019 -0.031 16.373 1.00 91.19 82 PHE A CA 1
ATOM 654 C C . PHE A 1 82 ? -13.792 -1.332 16.629 1.00 91.19 82 PHE A C 1
ATOM 656 O O . PHE A 1 82 ? -14.797 -1.310 17.343 1.00 91.19 82 PHE A O 1
ATOM 663 N N . LEU A 1 83 ? -13.309 -2.461 16.103 1.00 90.62 83 LEU A N 1
ATOM 664 C CA . LEU A 1 83 ? -13.920 -3.772 16.315 1.00 90.62 83 LEU A CA 1
ATOM 665 C C . LEU A 1 83 ? -13.885 -4.180 17.789 1.00 90.62 83 LEU A C 1
ATOM 667 O O . LEU A 1 83 ? -14.921 -4.558 18.319 1.00 90.62 83 LEU A O 1
ATOM 671 N N . LYS A 1 84 ? -12.757 -4.023 18.491 1.00 89.75 84 LYS A N 1
ATOM 672 C CA . LYS A 1 84 ? -12.673 -4.324 19.932 1.00 89.75 84 LYS A CA 1
ATOM 673 C C . LYS A 1 84 ? -13.635 -3.486 20.769 1.00 89.75 84 LYS A C 1
ATOM 675 O O . LYS A 1 84 ? -14.253 -4.008 21.690 1.00 89.75 84 LYS A O 1
ATOM 680 N N . THR A 1 85 ? -13.761 -2.196 20.462 1.00 90.06 85 THR A N 1
ATOM 681 C CA . THR A 1 85 ? -14.625 -1.285 21.223 1.00 90.06 85 THR A CA 1
ATOM 682 C C . THR A 1 85 ? -16.110 -1.546 20.975 1.00 90.06 85 THR A C 1
ATOM 684 O O . THR A 1 85 ? -16.895 -1.470 21.914 1.00 90.06 85 THR A O 1
ATOM 687 N N . ASN A 1 86 ? -16.508 -1.840 19.735 1.00 88.88 86 ASN A N 1
ATOM 688 C CA . ASN A 1 86 ? -17.927 -1.920 19.361 1.00 88.88 86 ASN A CA 1
ATOM 689 C C . ASN A 1 86 ? -18.449 -3.361 19.243 1.00 88.88 86 ASN A C 1
ATOM 691 O O . ASN A 1 86 ? -19.654 -3.585 19.316 1.00 88.88 86 ASN A O 1
ATOM 695 N N . PHE A 1 87 ? -17.555 -4.334 19.072 1.00 87.12 87 PHE A N 1
ATOM 696 C CA . PHE A 1 87 ? -17.863 -5.748 18.861 1.00 87.12 87 PHE A CA 1
ATOM 697 C C . PHE A 1 87 ? -16.874 -6.641 19.637 1.00 87.12 87 PHE A C 1
ATOM 699 O O . PHE A 1 87 ? -16.069 -7.352 19.035 1.00 87.12 87 PHE A O 1
ATOM 706 N N . PRO A 1 88 ? -16.922 -6.646 20.980 1.00 77.69 88 PRO A N 1
ATOM 707 C CA . PRO A 1 88 ? -15.929 -7.325 21.821 1.00 77.69 88 PRO A CA 1
ATOM 708 C C . PRO A 1 88 ? -15.820 -8.843 21.589 1.00 77.69 88 PRO A C 1
ATOM 710 O O . PRO A 1 88 ? -14.782 -9.422 21.883 1.00 77.69 88 PRO A O 1
ATOM 713 N N . ASN A 1 89 ? -16.846 -9.474 21.008 1.00 82.88 89 ASN A N 1
ATOM 714 C CA . ASN A 1 89 ? -16.851 -10.902 20.665 1.00 82.88 89 ASN A CA 1
ATOM 715 C C . ASN A 1 89 ? -16.455 -11.193 19.201 1.00 82.88 89 ASN A C 1
ATOM 717 O O . ASN A 1 89 ? -16.485 -12.347 18.784 1.00 82.88 89 ASN A O 1
ATOM 721 N N . ALA A 1 90 ? -16.157 -10.171 18.390 1.00 72.56 90 ALA A N 1
ATOM 722 C CA . ALA A 1 90 ? -15.892 -10.335 16.955 1.00 72.56 90 ALA A CA 1
ATOM 723 C C . ALA A 1 90 ? -14.430 -10.659 16.620 1.00 72.56 90 ALA A C 1
ATOM 725 O O . ALA A 1 90 ? -14.121 -10.949 15.466 1.00 72.56 90 ALA A O 1
ATOM 726 N N . LEU A 1 91 ? -13.528 -10.599 17.599 1.00 66.12 91 LEU A N 1
ATOM 727 C CA . LEU A 1 91 ? -12.114 -10.908 17.418 1.00 66.12 91 LEU A CA 1
ATOM 728 C C . LEU A 1 91 ? -11.744 -12.102 18.305 1.00 66.12 91 LEU A C 1
ATOM 730 O O . LEU A 1 91 ? -12.161 -12.123 19.465 1.00 66.12 91 LEU A O 1
ATOM 734 N N . PRO A 1 92 ? -10.998 -13.095 17.783 1.00 66.12 92 PRO A N 1
ATOM 735 C CA . PRO A 1 92 ? -10.499 -14.191 18.605 1.00 66.12 92 PRO A CA 1
ATOM 736 C C . PRO A 1 92 ? -9.611 -13.644 19.733 1.00 66.12 92 PRO A C 1
ATOM 738 O O . PRO A 1 92 ? -8.949 -12.616 19.557 1.00 66.12 92 PRO A O 1
ATOM 741 N N . ALA A 1 93 ? -9.672 -14.319 20.885 1.00 60.09 93 ALA A N 1
ATOM 742 C CA . ALA A 1 93 ? -8.929 -13.978 22.098 1.00 60.09 93 ALA A CA 1
ATOM 743 C C . ALA A 1 93 ? -7.410 -13.956 21.873 1.00 60.09 93 ALA A C 1
ATOM 745 O O . ALA A 1 93 ? -6.914 -14.832 21.127 1.00 60.09 93 ALA A O 1
#

Nearest PDB structures (foldseek):
  8p5d-assembly1_LT0  TM=2.569E-01  e=3.597E+00  Spraguea lophii 42_110
  8hky-assembly1_L18P  TM=2.962E-01  e=9.441E+00  Sulfolobus acidocaldarius DSM 639

Secondary structure (DSSP, 8-state):
-HHHHHHHHHHHHTTHHHHHHHHH-EEEE-SSTTEEEEEEEEEETTEEEEEE--TTSPPEEHHHHHHHHHHHHHHHHHHHHHHHHH-TTSS--

Foldseek 3Di:
DPVLLVVL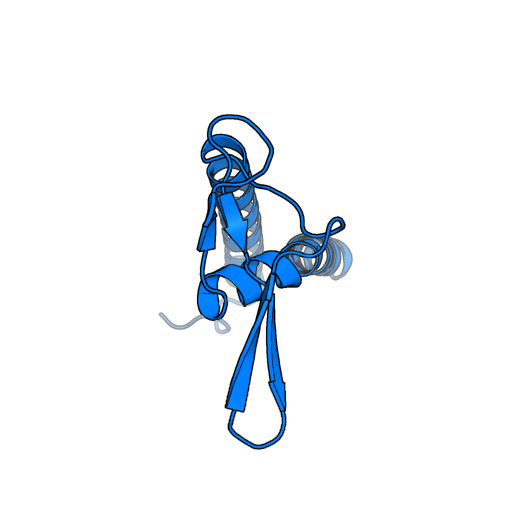VVVVVVCVVVVCQVVPFDKDDDPDPQWIWGFDWDDDPNDTDRPGDDPPTDIDHPVRVVVVVVSNVVSVVVVVVVCCVPPVPPDDD